Protein AF-A0A4Q5YYX2-F1 (afdb_monomer_lite)

Structure (mmCIF, N/CA/C/O backbone):
data_AF-A0A4Q5YYX2-F1
#
_entry.id   AF-A0A4Q5YYX2-F1
#
loop_
_atom_site.group_PDB
_atom_site.id
_atom_site.type_symbol
_atom_site.label_atom_id
_atom_site.label_alt_id
_atom_site.label_comp_id
_atom_site.label_asym_id
_atom_site.label_entity_id
_atom_site.label_seq_id
_atom_site.pdbx_PDB_ins_code
_atom_site.Cartn_x
_atom_site.Cartn_y
_atom_site.Cartn_z
_atom_site.occupancy
_atom_site.B_iso_or_equiv
_atom_site.auth_seq_id
_atom_site.auth_comp_id
_atom_site.auth_asym_id
_atom_site.auth_atom_id
_atom_site.pdbx_PDB_model_num
ATOM 1 N N . MET A 1 1 ? -15.942 2.540 17.331 1.00 40.97 1 MET A N 1
ATOM 2 C CA . MET A 1 1 ? -15.882 1.107 16.965 1.00 40.97 1 MET A CA 1
ATOM 3 C C . MET A 1 1 ? -14.488 0.823 16.432 1.00 40.97 1 MET A C 1
ATOM 5 O O . MET A 1 1 ? -14.071 1.526 15.524 1.00 40.97 1 MET A O 1
ATOM 9 N N . SER A 1 2 ? -13.745 -0.132 16.999 1.00 46.56 2 SER A N 1
ATOM 10 C CA . SER A 1 2 ? -12.426 -0.505 16.465 1.00 46.56 2 SER A CA 1
ATOM 11 C C . SER A 1 2 ? -12.612 -1.331 15.195 1.00 46.56 2 SER A C 1
ATOM 13 O O . SER A 1 2 ? -12.868 -2.531 15.274 1.00 46.56 2 SER A O 1
ATOM 15 N N . THR A 1 3 ? -12.502 -0.701 14.026 1.00 57.62 3 THR A N 1
ATOM 16 C CA . THR A 1 3 ? -12.385 -1.391 12.736 1.00 57.62 3 THR A CA 1
ATOM 17 C C . THR A 1 3 ? -11.080 -2.178 12.734 1.00 57.62 3 THR A C 1
ATOM 19 O O . THR A 1 3 ? -9.989 -1.663 12.492 1.00 57.62 3 THR A O 1
ATOM 22 N N . LYS A 1 4 ? -11.169 -3.455 13.102 1.00 67.19 4 LYS A N 1
ATOM 23 C CA . LYS A 1 4 ? -10.020 -4.353 13.094 1.00 67.19 4 LYS A CA 1
ATOM 24 C C . LYS A 1 4 ? -9.715 -4.678 11.632 1.00 67.19 4 LYS A C 1
ATOM 26 O O . LYS A 1 4 ? -10.470 -5.408 11.000 1.00 67.19 4 LYS A O 1
ATOM 31 N N . ASN A 1 5 ? -8.646 -4.099 11.085 1.00 77.00 5 ASN A N 1
ATOM 32 C CA . ASN A 1 5 ? -8.204 -4.438 9.734 1.00 77.00 5 ASN A CA 1
ATOM 33 C C . ASN A 1 5 ? -7.922 -5.938 9.630 1.00 77.00 5 ASN A C 1
ATOM 35 O O . ASN A 1 5 ? -7.270 -6.504 10.511 1.00 77.00 5 ASN A O 1
ATOM 39 N N . LEU A 1 6 ? -8.381 -6.551 8.538 1.00 81.12 6 LEU A N 1
ATOM 40 C CA . LEU A 1 6 ? -8.096 -7.952 8.223 1.00 81.12 6 LEU A CA 1
ATOM 41 C C . LEU A 1 6 ? -6.612 -8.165 7.898 1.00 81.12 6 LEU A C 1
ATOM 43 O O . LEU A 1 6 ? -6.056 -9.207 8.227 1.00 81.12 6 LEU A O 1
ATOM 47 N N . LEU A 1 7 ? -5.973 -7.164 7.290 1.00 87.69 7 LEU A N 1
ATOM 48 C CA . LEU A 1 7 ? -4.563 -7.177 6.916 1.00 87.69 7 LEU A CA 1
ATOM 49 C C . LEU A 1 7 ? -3.797 -6.072 7.644 1.00 87.69 7 LEU A C 1
ATOM 51 O O . LEU A 1 7 ? -4.340 -5.024 7.999 1.00 87.69 7 LEU A O 1
ATOM 55 N N . LYS A 1 8 ? -2.495 -6.265 7.829 1.00 90.56 8 LYS A N 1
ATOM 56 C CA . LYS A 1 8 ? -1.553 -5.187 8.136 1.00 90.56 8 LYS A CA 1
ATOM 57 C C . LYS A 1 8 ? -1.189 -4.458 6.847 1.00 90.56 8 LYS A C 1
ATOM 59 O O . LYS A 1 8 ? -1.258 -5.015 5.757 1.00 90.56 8 LYS A O 1
ATOM 64 N N . LEU A 1 9 ? -0.700 -3.224 6.970 1.00 90.31 9 LEU A N 1
ATOM 65 C CA . LEU A 1 9 ? -0.383 -2.404 5.798 1.00 90.31 9 LEU A CA 1
ATOM 66 C C . LEU A 1 9 ? 0.580 -3.091 4.808 1.00 90.31 9 LEU A C 1
ATOM 68 O O . LEU A 1 9 ? 0.353 -3.041 3.611 1.00 90.31 9 LEU A O 1
ATOM 72 N N . HIS A 1 10 ? 1.630 -3.764 5.286 1.00 89.00 10 HIS A N 1
ATOM 73 C CA . HIS A 1 10 ? 2.570 -4.471 4.404 1.00 89.00 10 HIS A CA 1
ATOM 74 C C . HIS A 1 10 ? 1.942 -5.693 3.717 1.00 89.00 10 HIS A C 1
ATOM 76 O O . HIS A 1 10 ? 2.273 -5.975 2.572 1.00 89.00 10 HIS A O 1
ATOM 82 N N . GLU A 1 11 ? 1.012 -6.388 4.375 1.00 90.88 11 GLU A N 1
ATOM 83 C CA . GLU A 1 11 ? 0.268 -7.499 3.771 1.00 90.88 11 GLU A CA 1
ATOM 84 C C . GLU A 1 11 ? -0.673 -6.969 2.682 1.00 90.88 11 GLU A C 1
ATOM 86 O O . GLU A 1 11 ? -0.702 -7.513 1.583 1.00 90.88 11 GLU A O 1
ATOM 91 N N . ALA A 1 12 ? -1.361 -5.851 2.934 1.00 93.44 12 ALA A N 1
ATOM 92 C CA . ALA A 1 12 ? -2.199 -5.187 1.935 1.00 93.44 12 ALA A CA 1
ATOM 93 C C . ALA A 1 12 ? -1.384 -4.719 0.712 1.00 93.44 12 ALA A C 1
ATOM 95 O O . ALA A 1 12 ? -1.793 -4.949 -0.424 1.00 93.44 12 ALA A O 1
ATOM 96 N N . ILE A 1 13 ? -0.195 -4.145 0.934 1.00 92.00 13 ILE A N 1
ATOM 97 C CA . ILE A 1 13 ? 0.746 -3.782 -0.140 1.00 92.00 13 ILE A CA 1
ATOM 98 C C . ILE A 1 13 ? 1.149 -5.024 -0.947 1.00 92.00 13 ILE A C 1
ATOM 100 O O . ILE A 1 13 ? 1.108 -5.001 -2.177 1.00 92.00 13 ILE A O 1
ATOM 104 N N . ALA A 1 14 ? 1.511 -6.122 -0.275 1.00 91.62 14 ALA A N 1
ATOM 105 C CA . ALA A 1 14 ? 1.896 -7.361 -0.943 1.00 91.62 14 ALA A CA 1
ATOM 106 C C . ALA A 1 14 ? 0.750 -7.944 -1.782 1.00 91.62 14 ALA A C 1
ATOM 108 O O . ALA A 1 14 ? 0.990 -8.363 -2.909 1.00 91.62 14 ALA A O 1
ATOM 109 N N . VAL A 1 15 ? -0.491 -7.915 -1.285 1.00 93.50 15 VAL A N 1
ATOM 110 C CA . VAL A 1 15 ? -1.682 -8.364 -2.027 1.00 93.50 15 VAL A CA 1
ATOM 111 C C . VAL A 1 15 ? -1.885 -7.555 -3.308 1.00 93.50 15 VAL A C 1
ATOM 113 O O . VAL A 1 15 ? -2.132 -8.147 -4.358 1.00 93.50 15 VAL A O 1
ATOM 116 N N . VAL A 1 16 ? -1.750 -6.225 -3.247 1.00 93.88 16 VAL A N 1
ATOM 117 C CA . VAL A 1 16 ? -1.858 -5.369 -4.441 1.00 93.88 16 VAL A CA 1
ATOM 118 C C . VAL A 1 16 ? -0.771 -5.710 -5.455 1.00 93.88 16 VAL A C 1
ATOM 120 O O . VAL A 1 16 ? -1.064 -5.946 -6.628 1.00 93.88 16 VAL A O 1
ATOM 123 N N . LEU A 1 17 ? 0.483 -5.812 -5.012 1.00 92.25 17 LEU A N 1
ATOM 124 C CA . LEU A 1 17 ? 1.586 -6.160 -5.904 1.00 92.25 17 LEU A CA 1
ATOM 125 C C . LEU A 1 17 ? 1.412 -7.568 -6.491 1.00 92.25 17 LEU A C 1
ATOM 127 O O . LEU A 1 17 ? 1.618 -7.747 -7.683 1.00 92.25 17 LEU A O 1
ATOM 131 N N . LEU A 1 18 ? 0.953 -8.557 -5.719 1.00 91.69 18 LEU A N 1
ATOM 132 C CA . LEU A 1 18 ? 0.671 -9.905 -6.228 1.00 91.69 18 LEU A CA 1
ATOM 133 C C . LEU A 1 18 ? -0.397 -9.922 -7.330 1.00 91.69 18 LEU A C 1
ATOM 135 O O . LEU A 1 18 ? -0.320 -10.770 -8.216 1.00 91.69 18 LEU A O 1
ATOM 139 N N . SER A 1 19 ? -1.353 -8.986 -7.316 1.00 91.56 19 SER A N 1
ATOM 140 C CA . SER A 1 19 ? -2.343 -8.847 -8.394 1.00 91.56 19 SER A CA 1
ATOM 141 C C . SER A 1 19 ? -1.818 -8.156 -9.660 1.00 91.56 19 SER A C 1
ATOM 143 O O . SER A 1 19 ? -2.485 -8.197 -10.693 1.00 91.56 19 SER A O 1
ATOM 145 N N . LYS A 1 20 ? -0.627 -7.544 -9.634 1.00 90.88 20 LYS A N 1
ATOM 146 C CA . LYS A 1 20 ? -0.024 -6.896 -10.810 1.00 90.88 20 LYS A CA 1
ATOM 147 C C . LYS A 1 20 ? 0.812 -7.891 -11.612 1.00 90.88 20 LYS A C 1
ATOM 149 O O . LYS A 1 20 ? 1.627 -8.620 -11.051 1.00 90.88 20 LYS A O 1
ATOM 154 N N . LYS A 1 21 ? 0.716 -7.831 -12.947 1.00 85.88 21 LYS A N 1
ATOM 155 C CA . LYS A 1 21 ? 1.461 -8.703 -13.883 1.00 85.88 21 LYS A CA 1
ATOM 156 C C . LYS A 1 21 ? 2.968 -8.763 -13.592 1.00 85.88 21 LYS A C 1
ATOM 158 O O . LYS A 1 21 ? 3.553 -9.839 -13.606 1.00 85.88 21 LYS A O 1
ATOM 163 N N . ASN A 1 22 ? 3.575 -7.619 -13.278 1.00 87.75 22 ASN A N 1
ATOM 164 C CA . ASN A 1 22 ? 5.013 -7.505 -13.002 1.00 87.75 22 ASN A CA 1
ATOM 165 C C . ASN A 1 22 ? 5.344 -7.458 -11.505 1.00 87.75 22 ASN A C 1
ATOM 167 O O . ASN A 1 22 ? 6.506 -7.307 -11.134 1.00 87.75 22 ASN A O 1
ATOM 171 N N . ARG A 1 23 ? 4.333 -7.571 -10.637 1.00 91.19 23 ARG A N 1
ATOM 172 C CA . ARG A 1 23 ? 4.450 -7.337 -9.194 1.00 91.19 23 ARG A CA 1
ATOM 173 C C . ARG A 1 23 ? 5.022 -5.970 -8.836 1.00 91.19 23 ARG A C 1
ATOM 175 O O . ARG A 1 23 ? 5.750 -5.831 -7.857 1.00 91.19 23 ARG A O 1
ATOM 182 N N . THR A 1 24 ? 4.685 -4.980 -9.656 1.00 91.56 24 THR A N 1
ATOM 183 C CA . THR A 1 24 ? 5.135 -3.593 -9.555 1.00 91.56 24 THR A CA 1
ATOM 184 C C . THR A 1 24 ? 3.948 -2.648 -9.604 1.00 91.56 24 THR A C 1
ATOM 186 O O . THR A 1 24 ? 3.046 -2.858 -10.417 1.00 91.56 24 THR A O 1
ATOM 189 N N . ALA A 1 25 ? 3.983 -1.599 -8.794 1.00 93.94 25 ALA A N 1
ATOM 190 C CA . ALA A 1 25 ? 3.041 -0.485 -8.846 1.00 93.94 25 ALA A CA 1
ATOM 191 C C . ALA A 1 25 ? 3.669 0.759 -8.203 1.00 93.94 25 ALA A C 1
ATOM 193 O O . ALA A 1 25 ? 4.631 0.642 -7.434 1.00 93.94 25 ALA A O 1
ATOM 194 N N . SER A 1 26 ? 3.144 1.940 -8.516 1.00 94.25 26 SER A N 1
ATOM 195 C CA . SER A 1 26 ? 3.533 3.167 -7.819 1.00 94.25 26 SER A CA 1
ATOM 196 C C . SER A 1 26 ? 2.937 3.229 -6.410 1.00 94.25 26 SER A C 1
ATOM 198 O O . SER A 1 26 ? 1.965 2.538 -6.092 1.00 94.25 26 SER A O 1
ATOM 200 N N . PHE A 1 27 ? 3.496 4.072 -5.541 1.00 93.56 27 PHE A N 1
ATOM 201 C CA . PHE A 1 27 ? 2.938 4.271 -4.199 1.00 93.56 27 PHE A CA 1
ATOM 202 C C . PHE A 1 27 ? 1.479 4.749 -4.224 1.00 93.56 27 PHE A C 1
ATOM 204 O O . PHE A 1 27 ? 0.680 4.299 -3.399 1.00 93.56 27 PHE A O 1
ATOM 211 N N . ASP A 1 28 ? 1.130 5.613 -5.176 1.00 94.56 28 ASP A N 1
ATOM 212 C CA . ASP A 1 28 ? -0.230 6.114 -5.377 1.00 94.56 28 ASP A CA 1
ATOM 213 C C . ASP A 1 28 ? -1.184 5.024 -5.863 1.00 94.56 28 ASP A C 1
ATOM 215 O O . ASP A 1 28 ? -2.281 4.885 -5.326 1.00 94.56 28 ASP A O 1
ATOM 219 N N . GLU A 1 29 ? -0.757 4.197 -6.821 1.00 94.94 29 GLU A N 1
ATOM 220 C CA . GLU A 1 29 ? -1.560 3.067 -7.298 1.00 94.94 29 GLU A CA 1
ATOM 221 C C . GLU A 1 29 ? -1.845 2.073 -6.172 1.00 94.94 29 GLU A C 1
ATOM 223 O O . GLU A 1 29 ? -2.973 1.602 -6.021 1.00 94.94 29 GLU A O 1
ATOM 228 N N . ILE A 1 30 ? -0.834 1.784 -5.350 1.00 94.94 30 ILE A N 1
ATOM 229 C CA . ILE A 1 30 ? -0.973 0.877 -4.211 1.00 94.94 30 ILE A CA 1
ATOM 230 C C . ILE A 1 30 ? -1.953 1.444 -3.189 1.00 94.94 30 ILE A C 1
ATOM 232 O O . ILE A 1 30 ? -2.841 0.726 -2.732 1.00 94.94 30 ILE A O 1
ATOM 236 N N . ALA A 1 31 ? -1.810 2.721 -2.831 1.00 95.31 31 ALA A N 1
ATOM 237 C CA . ALA A 1 31 ? -2.721 3.381 -1.905 1.00 95.31 31 ALA A CA 1
ATOM 238 C C . ALA A 1 31 ? -4.160 3.355 -2.434 1.00 95.31 31 ALA A C 1
ATOM 240 O O . ALA A 1 31 ? -5.068 2.928 -1.721 1.00 95.31 31 ALA A O 1
ATOM 241 N N . ASN A 1 32 ? -4.354 3.732 -3.699 1.00 95.81 32 ASN A N 1
ATOM 242 C CA . ASN A 1 32 ? -5.666 3.749 -4.328 1.00 95.81 32 ASN A CA 1
ATOM 243 C C . ASN A 1 32 ? -6.317 2.360 -4.312 1.00 95.81 32 ASN A C 1
ATOM 245 O O . ASN A 1 32 ? -7.451 2.226 -3.866 1.00 95.81 32 ASN A O 1
ATOM 249 N N . GLU A 1 33 ? -5.595 1.306 -4.697 1.00 95.44 33 GLU A N 1
ATOM 250 C CA . GLU A 1 33 ? -6.145 -0.052 -4.658 1.00 95.44 33 GLU A CA 1
ATOM 251 C C . GLU A 1 33 ? -6.457 -0.541 -3.245 1.00 95.44 33 GLU A C 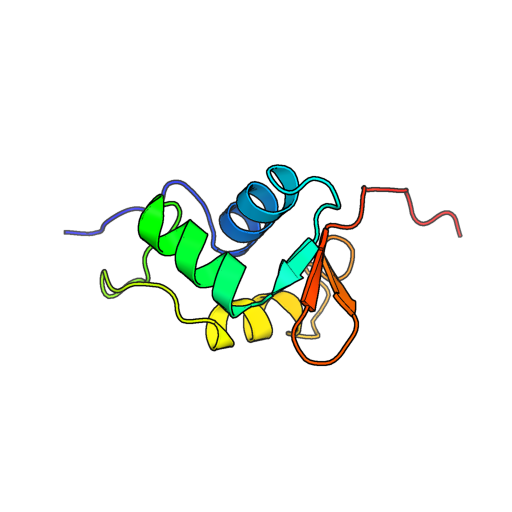1
ATOM 253 O O . GLU A 1 33 ? -7.489 -1.183 -3.042 1.00 95.44 33 GLU A O 1
ATOM 258 N N . ILE A 1 34 ? -5.605 -0.241 -2.260 1.00 94.19 34 ILE A N 1
ATOM 259 C CA . ILE A 1 34 ? -5.872 -0.591 -0.859 1.00 94.19 34 ILE A CA 1
ATOM 260 C C . ILE A 1 34 ? -7.168 0.069 -0.383 1.00 94.19 34 ILE A C 1
ATOM 262 O O . ILE A 1 34 ? -7.981 -0.598 0.261 1.00 94.19 34 ILE A O 1
ATOM 266 N N . ASN A 1 35 ? -7.372 1.342 -0.726 1.00 94.12 35 ASN A N 1
ATOM 267 C CA . ASN A 1 35 ? -8.544 2.120 -0.329 1.00 94.12 35 ASN A CA 1
ATOM 268 C C . ASN A 1 35 ? -9.809 1.658 -1.059 1.00 94.12 35 ASN A C 1
ATOM 270 O O . ASN A 1 35 ? -10.832 1.410 -0.419 1.00 94.12 35 ASN A O 1
ATOM 274 N N . GLN A 1 36 ? -9.727 1.455 -2.378 1.00 94.25 36 GLN A N 1
ATOM 275 C CA . GLN A 1 36 ? -10.831 0.965 -3.208 1.00 94.25 36 GLN A CA 1
ATOM 276 C C . GLN A 1 36 ? -11.296 -0.427 -2.778 1.00 94.25 36 GLN A C 1
ATOM 278 O O . GLN A 1 36 ? -12.493 -0.689 -2.686 1.00 94.25 36 GLN A O 1
ATOM 283 N N . ARG A 1 37 ? -10.351 -1.321 -2.473 1.00 92.50 37 ARG A N 1
ATOM 284 C CA . ARG A 1 37 ? -10.634 -2.695 -2.033 1.00 92.50 37 ARG A CA 1
ATOM 285 C C . ARG A 1 37 ? -10.838 -2.807 -0.520 1.00 92.50 37 ARG A C 1
ATOM 287 O O . ARG A 1 37 ? -11.053 -3.912 -0.029 1.00 92.50 37 ARG A O 1
ATOM 294 N N . LYS A 1 38 ? -10.726 -1.692 0.218 1.00 91.00 38 LYS A N 1
ATOM 295 C CA . LYS A 1 38 ? -10.790 -1.610 1.688 1.00 91.00 38 LYS A CA 1
ATOM 296 C C . LYS A 1 38 ? -9.935 -2.682 2.387 1.00 91.00 38 LYS A C 1
ATOM 298 O O . LYS A 1 38 ? -10.329 -3.250 3.402 1.00 91.00 38 LYS A O 1
ATOM 303 N N . LEU A 1 39 ? -8.741 -2.951 1.848 1.00 90.31 39 LEU A N 1
ATOM 304 C CA . LEU A 1 39 ? -7.816 -3.968 2.376 1.00 90.31 39 LEU A CA 1
ATOM 305 C C . LEU A 1 39 ? -7.191 -3.549 3.712 1.00 90.31 39 LEU A C 1
ATOM 307 O O . LEU A 1 39 ? -6.808 -4.393 4.521 1.00 90.31 39 LEU A O 1
ATOM 311 N N . TYR A 1 40 ? -7.059 -2.241 3.923 1.00 92.19 40 TYR A N 1
ATOM 312 C CA . TYR A 1 40 ? -6.523 -1.641 5.133 1.00 92.19 40 TYR A CA 1
ATOM 313 C C . TYR A 1 40 ? -7.066 -0.221 5.280 1.00 92.19 40 TYR A C 1
ATOM 315 O O . TYR A 1 40 ? -7.037 0.557 4.332 1.00 92.19 40 TYR A O 1
ATOM 323 N N . LEU A 1 41 ? -7.494 0.123 6.488 1.00 90.62 41 LEU A N 1
ATOM 324 C CA . LEU A 1 41 ? -7.825 1.475 6.913 1.00 90.62 41 LEU A CA 1
ATOM 325 C C . LEU A 1 41 ? -6.843 1.930 7.987 1.00 90.62 41 LEU A C 1
ATOM 327 O O . LEU A 1 41 ? -6.290 1.134 8.755 1.00 90.62 41 LEU A O 1
ATOM 331 N N . ARG A 1 42 ? -6.625 3.235 8.083 1.00 89.31 42 ARG A N 1
ATOM 332 C CA . ARG A 1 42 ? -5.875 3.800 9.203 1.00 89.31 42 ARG A CA 1
ATOM 333 C C . ARG A 1 42 ? -6.637 3.581 10.511 1.00 89.31 42 ARG A C 1
ATOM 335 O O . ARG A 1 42 ? -7.827 3.281 10.525 1.00 89.31 42 ARG A O 1
ATOM 342 N N . LYS A 1 43 ? -5.940 3.760 11.637 1.00 84.00 43 LYS A N 1
ATOM 343 C CA . LYS A 1 43 ? -6.554 3.682 12.976 1.00 84.00 43 LYS A CA 1
ATOM 344 C C . LYS A 1 43 ? -7.729 4.650 13.141 1.00 84.00 43 LYS A C 1
ATOM 346 O O . LYS A 1 43 ? -8.656 4.340 13.878 1.00 84.00 43 LYS A O 1
ATOM 351 N N . ASP A 1 44 ? -7.675 5.766 12.424 1.00 85.62 44 ASP A N 1
ATOM 352 C CA . ASP A 1 44 ? -8.684 6.824 12.436 1.00 85.62 44 ASP A CA 1
ATOM 353 C C . ASP A 1 44 ? -9.898 6.486 11.541 1.00 85.62 44 ASP A C 1
ATOM 355 O O . ASP A 1 44 ? -10.867 7.231 11.510 1.00 85.62 44 ASP A O 1
ATOM 359 N N . GLY A 1 45 ? -9.868 5.356 10.819 1.00 84.44 45 GLY A N 1
ATOM 360 C CA . GLY A 1 45 ? -10.897 4.950 9.854 1.00 84.44 45 GLY A CA 1
ATOM 361 C C . GLY A 1 45 ? -10.682 5.494 8.440 1.00 84.44 45 GLY A C 1
ATOM 362 O O . GLY A 1 45 ? -11.312 5.003 7.506 1.00 84.44 45 GLY A O 1
ATOM 363 N N . ASP A 1 46 ? -9.757 6.440 8.280 1.00 89.56 46 ASP A N 1
ATOM 364 C CA . ASP A 1 46 ? -9.433 7.057 6.998 1.00 89.56 46 ASP A CA 1
ATOM 365 C C . ASP A 1 46 ? -8.650 6.140 6.052 1.00 89.56 46 ASP A C 1
ATOM 367 O O . ASP A 1 46 ? -7.960 5.190 6.449 1.00 89.56 46 ASP A O 1
ATOM 371 N N . ASP A 1 47 ? -8.715 6.510 4.779 1.00 92.25 47 ASP A N 1
ATOM 372 C CA . ASP A 1 47 ? -7.947 5.929 3.690 1.00 92.25 47 ASP A CA 1
ATOM 373 C C . ASP A 1 47 ? -6.427 6.109 3.897 1.00 92.25 47 ASP A C 1
ATOM 375 O O . ASP A 1 47 ?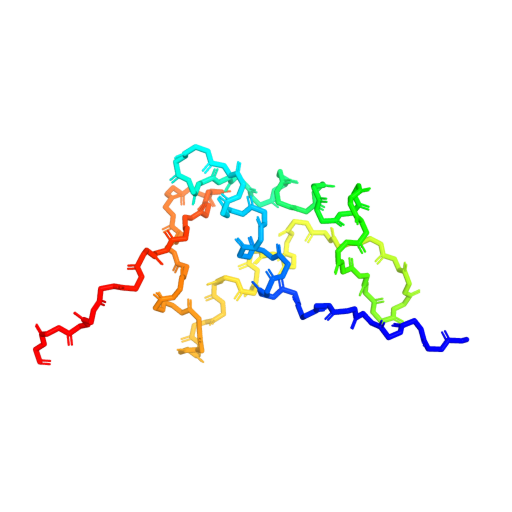 -5.939 7.068 4.512 1.00 92.25 47 ASP A O 1
ATOM 379 N N . VAL A 1 48 ? -5.644 5.155 3.389 1.00 92.00 48 VAL A N 1
ATOM 380 C CA . VAL A 1 48 ? -4.183 5.187 3.481 1.00 92.00 48 VAL A CA 1
ATOM 381 C C . VAL A 1 48 ? -3.589 6.098 2.395 1.00 92.00 48 VAL A C 1
ATOM 383 O O . VAL A 1 48 ? -3.897 5.916 1.217 1.00 92.00 48 VAL A O 1
ATOM 386 N N . PRO A 1 49 ? -2.716 7.063 2.742 1.00 94.62 49 PRO A N 1
ATOM 387 C CA . PRO A 1 49 ? -2.028 7.895 1.759 1.00 94.62 49 PRO A CA 1
ATOM 388 C C . PRO A 1 49 ? -0.775 7.210 1.189 1.00 94.62 49 PRO A C 1
ATOM 390 O O . PRO A 1 49 ? -0.094 6.444 1.879 1.00 94.62 49 PRO A O 1
ATOM 393 N N . ALA A 1 50 ? -0.395 7.575 -0.040 1.00 91.94 50 ALA A N 1
ATOM 394 C CA . ALA A 1 50 ? 0.790 7.060 -0.739 1.00 91.94 50 ALA A CA 1
ATOM 395 C C . ALA A 1 50 ? 2.096 7.232 0.060 1.00 91.94 50 ALA A C 1
ATOM 397 O O . ALA A 1 50 ? 2.914 6.315 0.144 1.00 91.94 50 ALA A O 1
ATOM 398 N N . TYR A 1 51 ? 2.268 8.368 0.747 1.00 90.25 51 TYR A N 1
ATOM 399 C CA . TYR A 1 51 ? 3.409 8.606 1.640 1.00 90.25 51 TYR A CA 1
ATOM 400 C C . TYR A 1 51 ? 3.558 7.517 2.715 1.00 90.25 51 TYR A C 1
ATOM 402 O O . TYR A 1 51 ? 4.676 7.114 3.035 1.00 90.25 51 TYR A O 1
ATOM 410 N N . GLN A 1 52 ? 2.449 6.993 3.243 1.00 90.69 52 GLN A N 1
ATOM 411 C CA . GLN A 1 52 ? 2.484 5.948 4.262 1.00 90.69 52 GLN A CA 1
ATOM 412 C C . GLN A 1 52 ? 2.895 4.590 3.671 1.00 90.69 52 GLN A C 1
ATOM 414 O O . GLN A 1 52 ? 3.568 3.814 4.356 1.00 90.69 52 GLN A O 1
ATOM 419 N N . ILE A 1 53 ? 2.558 4.325 2.401 1.00 90.56 53 ILE A N 1
ATOM 420 C CA . ILE A 1 53 ? 3.078 3.179 1.637 1.00 90.56 53 ILE A CA 1
ATOM 421 C C . ILE A 1 53 ? 4.591 3.313 1.502 1.00 90.56 53 ILE A C 1
ATOM 423 O O . ILE A 1 53 ? 5.327 2.424 1.932 1.00 90.56 53 ILE A O 1
ATOM 427 N N . ARG A 1 54 ? 5.044 4.473 1.015 1.00 88.94 54 ARG A N 1
ATOM 428 C CA . ARG A 1 54 ? 6.459 4.799 0.827 1.00 88.94 54 ARG A CA 1
ATOM 429 C C . ARG A 1 54 ? 7.255 4.658 2.120 1.00 88.94 54 ARG A C 1
ATOM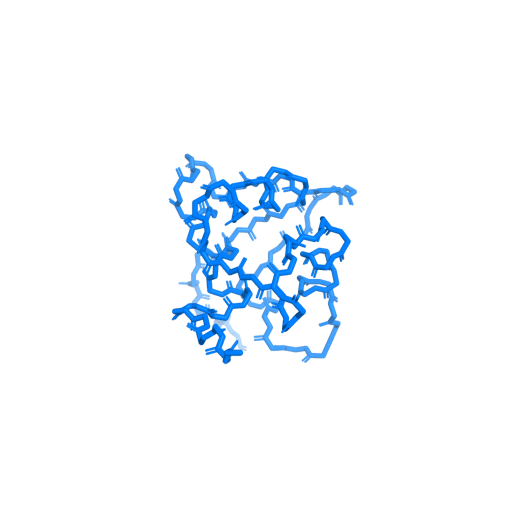 431 O O . ARG A 1 54 ? 8.308 4.031 2.122 1.00 88.94 54 ARG A O 1
ATOM 438 N N . GLN A 1 55 ? 6.762 5.190 3.238 1.00 87.25 55 GLN A N 1
ATOM 439 C CA . GLN A 1 55 ? 7.415 5.008 4.533 1.00 87.25 55 GLN A CA 1
ATOM 440 C C . GLN A 1 55 ? 7.479 3.541 4.939 1.00 87.25 55 GLN A C 1
ATOM 442 O O . GLN A 1 55 ? 8.508 3.096 5.434 1.00 87.25 55 GLN A O 1
ATOM 447 N N . ARG A 1 56 ? 6.403 2.770 4.736 1.00 85.19 56 ARG A N 1
ATOM 448 C CA . ARG A 1 56 ? 6.374 1.357 5.128 1.00 85.19 56 ARG A CA 1
ATOM 449 C C . ARG A 1 56 ? 7.361 0.515 4.323 1.00 85.19 56 ARG A C 1
ATOM 451 O O . ARG A 1 56 ? 7.945 -0.401 4.898 1.00 85.19 56 ARG A O 1
ATOM 458 N N . SER A 1 57 ? 7.543 0.831 3.043 1.00 80.56 57 SER A N 1
ATOM 459 C CA . SER A 1 57 ? 8.524 0.178 2.178 1.00 80.56 57 SER A CA 1
ATOM 460 C C . SER A 1 57 ? 9.954 0.671 2.398 1.00 80.56 57 SER A C 1
ATOM 462 O O . SER A 1 57 ? 10.878 -0.122 2.276 1.00 80.56 57 SER A O 1
ATOM 464 N N . LEU A 1 58 ? 10.148 1.958 2.716 1.00 77.19 58 LEU A N 1
ATOM 465 C CA . LEU A 1 58 ? 11.478 2.561 2.850 1.00 77.19 58 LEU A CA 1
ATOM 466 C C . LEU A 1 58 ? 12.066 2.491 4.254 1.00 77.19 58 LEU A C 1
ATOM 468 O O . LEU A 1 58 ? 13.285 2.540 4.354 1.00 77.19 58 LEU A O 1
ATOM 472 N N . LEU A 1 59 ? 11.257 2.433 5.321 1.00 68.56 59 LEU A N 1
ATOM 473 C CA . LEU A 1 59 ? 11.745 2.486 6.705 1.00 68.56 59 LEU A CA 1
ATOM 474 C C . LEU A 1 59 ? 12.831 1.420 6.920 1.00 68.56 59 LEU A C 1
ATOM 476 O O . LEU A 1 59 ? 12.559 0.226 7.048 1.00 68.56 59 LEU A O 1
ATOM 480 N N . SER A 1 6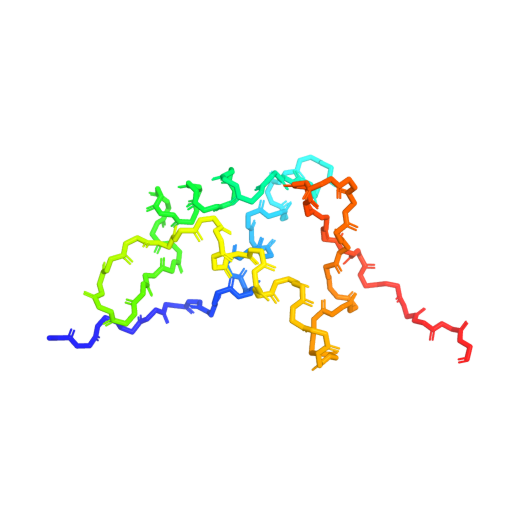0 ? 14.074 1.908 6.938 1.00 49.97 60 SER A N 1
ATOM 481 C CA . SER A 1 60 ? 15.343 1.190 6.788 1.00 49.97 60 SER A CA 1
ATOM 482 C C . SER A 1 60 ? 15.695 0.191 7.892 1.00 49.97 60 SER A C 1
ATOM 484 O O . SER A 1 60 ? 16.726 -0.463 7.799 1.00 49.97 60 SER A O 1
ATOM 486 N N . ASN A 1 61 ? 14.841 -0.020 8.897 1.00 52.34 61 ASN A N 1
ATOM 487 C CA . ASN A 1 61 ? 15.099 -0.974 9.984 1.00 52.34 61 ASN A CA 1
ATOM 488 C C . ASN A 1 61 ? 14.554 -2.381 9.675 1.00 52.34 61 ASN A C 1
ATOM 490 O O . ASN A 1 61 ? 13.755 -2.954 10.417 1.00 52.34 61 ASN A O 1
ATOM 494 N N . GLY A 1 62 ? 14.999 -2.933 8.543 1.00 52.56 62 GLY A N 1
ATOM 495 C CA . GLY A 1 62 ? 15.188 -4.373 8.319 1.00 52.56 62 GLY A CA 1
ATOM 496 C C . GLY A 1 62 ? 13.963 -5.270 8.110 1.00 52.56 62 GLY A C 1
ATOM 497 O O . GLY A 1 62 ? 14.117 -6.364 7.575 1.00 52.56 62 GLY A O 1
ATOM 498 N N . ARG A 1 63 ? 12.740 -4.863 8.472 1.00 64.12 63 ARG A N 1
ATOM 499 C CA . ARG A 1 63 ? 11.643 -5.850 8.537 1.00 64.12 63 ARG A CA 1
ATOM 500 C C . ARG A 1 63 ? 11.071 -6.295 7.191 1.00 64.12 63 ARG A C 1
ATOM 502 O O . ARG A 1 63 ? 10.585 -7.414 7.122 1.00 64.12 63 ARG A O 1
ATOM 509 N N . TYR A 1 64 ? 11.130 -5.465 6.145 1.00 72.06 64 TYR A N 1
ATOM 510 C CA . TYR A 1 64 ? 10.498 -5.780 4.851 1.00 72.06 64 TYR A CA 1
ATOM 511 C C . TYR A 1 64 ? 11.354 -5.463 3.615 1.00 72.06 64 TYR A C 1
ATOM 513 O O . TYR A 1 64 ? 10.857 -5.577 2.501 1.00 72.06 64 TYR A O 1
ATOM 521 N N . HIS A 1 65 ? 12.641 -5.132 3.775 1.00 73.25 65 HIS A N 1
ATOM 522 C CA . HIS A 1 65 ? 13.571 -4.944 2.640 1.00 73.25 65 HIS A CA 1
ATOM 523 C C . HIS A 1 65 ? 13.747 -6.214 1.799 1.00 73.25 65 HIS A C 1
ATOM 525 O O . HIS A 1 65 ? 13.984 -6.157 0.598 1.00 73.25 65 HIS A O 1
ATOM 531 N N . HIS A 1 66 ? 13.589 -7.381 2.425 1.00 78.88 66 HIS A N 1
ATOM 532 C CA . HIS A 1 66 ? 13.593 -8.662 1.724 1.00 78.88 66 HIS A CA 1
ATOM 533 C C . HIS A 1 66 ? 12.299 -8.912 0.932 1.00 78.88 66 HIS A C 1
ATOM 535 O O . HIS A 1 66 ? 12.307 -9.732 0.021 1.00 78.88 66 HIS A O 1
ATOM 541 N N . LEU A 1 67 ? 11.204 -8.211 1.256 1.00 82.00 67 LEU A N 1
ATOM 542 C CA . LEU A 1 67 ? 9.922 -8.327 0.555 1.00 82.00 67 LEU A CA 1
ATOM 543 C C . LEU A 1 67 ? 9.751 -7.259 -0.515 1.00 82.00 67 LEU A C 1
ATOM 545 O O . LEU A 1 67 ? 9.166 -7.542 -1.553 1.00 82.00 67 LEU A O 1
ATOM 549 N N . PHE A 1 68 ? 10.227 -6.041 -0.273 1.00 87.12 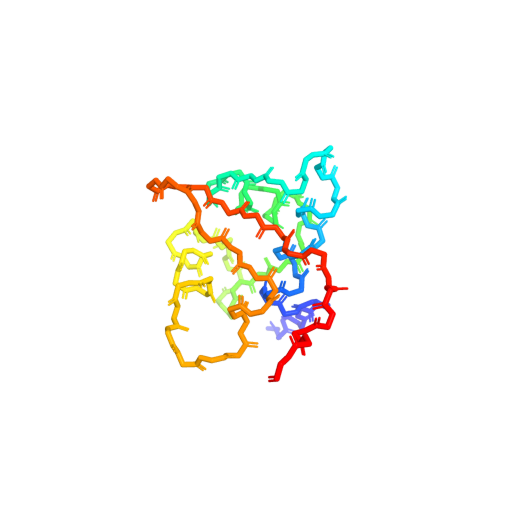68 PHE A N 1
ATOM 550 C CA . PHE A 1 68 ? 9.978 -4.915 -1.156 1.00 87.12 68 PHE A CA 1
ATOM 551 C C . PHE A 1 68 ? 11.269 -4.322 -1.696 1.00 87.12 68 PHE A C 1
ATOM 553 O O . PHE A 1 68 ? 12.204 -4.027 -0.959 1.00 87.12 68 PHE A O 1
ATOM 560 N N . GLU A 1 69 ? 11.285 -4.105 -3.001 1.00 86.94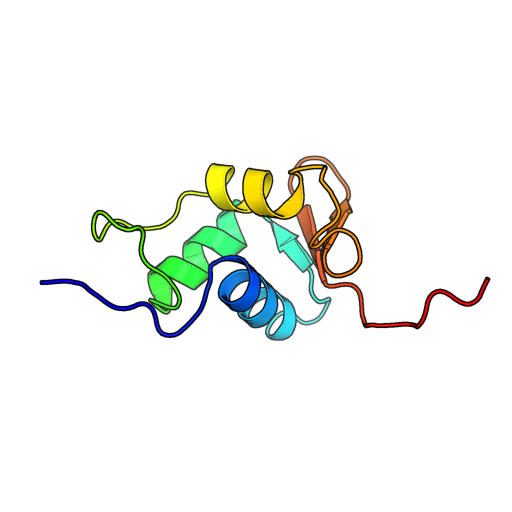 69 GLU A N 1
ATOM 561 C CA . GLU A 1 69 ? 12.329 -3.389 -3.711 1.00 86.94 69 GLU A CA 1
ATOM 562 C C . GLU A 1 69 ? 11.752 -2.065 -4.203 1.00 86.94 69 GLU A C 1
ATOM 564 O O . GLU A 1 69 ? 10.811 -2.044 -4.997 1.00 86.94 69 GLU A O 1
ATOM 569 N N . VAL A 1 70 ? 12.298 -0.955 -3.714 1.00 85.44 70 VAL A N 1
ATOM 570 C CA . VAL A 1 70 ? 11.994 0.365 -4.271 1.00 85.44 70 VAL A CA 1
ATOM 571 C C . VAL A 1 70 ? 12.910 0.574 -5.465 1.00 85.44 70 VAL A C 1
ATOM 573 O O . VAL A 1 70 ? 14.128 0.478 -5.326 1.00 85.44 70 VAL A O 1
ATOM 576 N N . PHE A 1 71 ? 12.332 0.847 -6.629 1.00 81.50 71 PHE A N 1
ATOM 577 C CA . PHE A 1 71 ? 13.091 1.136 -7.840 1.00 81.50 71 PHE A CA 1
ATOM 578 C C . PHE A 1 71 ? 12.529 2.394 -8.505 1.00 81.50 71 PHE A C 1
ATOM 580 O O . PHE A 1 71 ? 11.326 2.644 -8.496 1.00 81.50 71 PHE A O 1
ATOM 587 N N . GLY A 1 72 ? 13.411 3.234 -9.042 1.00 77.88 72 GLY A N 1
ATOM 588 C CA . GLY A 1 72 ? 13.031 4.592 -9.432 1.00 77.88 72 GLY A CA 1
ATOM 589 C C . GLY A 1 72 ? 12.635 5.465 -8.231 1.00 77.88 72 GLY A C 1
ATOM 590 O O . GLY A 1 72 ? 12.949 5.153 -7.083 1.00 77.88 72 GLY A O 1
ATOM 591 N N . LYS A 1 73 ? 11.971 6.594 -8.505 1.00 78.19 73 LYS A N 1
ATOM 592 C CA . LYS A 1 73 ? 11.589 7.571 -7.470 1.00 78.19 73 LYS A CA 1
ATOM 593 C C . LYS A 1 73 ? 10.322 7.161 -6.705 1.00 78.19 73 LYS A C 1
ATOM 595 O O . LYS A 1 73 ? 10.249 7.397 -5.500 1.00 78.19 73 LYS A O 1
ATOM 600 N N . ASP A 1 74 ? 9.386 6.492 -7.387 1.00 87.12 74 ASP A N 1
ATOM 601 C CA . ASP A 1 74 ? 8.007 6.316 -6.906 1.00 87.12 74 ASP A CA 1
ATOM 602 C C . ASP A 1 74 ? 7.429 4.897 -7.094 1.00 87.12 74 ASP A C 1
ATOM 604 O O . ASP A 1 74 ? 6.238 4.689 -6.851 1.00 87.12 74 ASP A O 1
ATOM 608 N N . PHE A 1 75 ? 8.238 3.912 -7.511 1.00 88.12 75 PHE A N 1
ATOM 609 C CA . PHE A 1 75 ? 7.768 2.544 -7.763 1.00 88.12 75 PHE A CA 1
ATOM 610 C C . PHE A 1 75 ? 8.237 1.541 -6.714 1.00 88.12 75 PHE A C 1
ATOM 612 O O . PHE A 1 75 ? 9.358 1.588 -6.200 1.00 88.12 75 PHE A O 1
ATOM 619 N N . LEU A 1 76 ? 7.351 0.585 -6.442 1.00 89.94 76 LEU A N 1
ATOM 620 C CA . LEU A 1 76 ? 7.575 -0.520 -5.530 1.00 89.94 76 LEU A CA 1
ATOM 621 C C . LEU A 1 76 ? 7.398 -1.847 -6.261 1.00 89.94 76 LEU A C 1
ATOM 623 O O . LEU A 1 76 ? 6.416 -2.042 -6.978 1.00 89.94 76 LEU A O 1
ATOM 627 N N . ARG A 1 77 ? 8.327 -2.776 -6.045 1.00 90.19 77 ARG A N 1
ATOM 628 C CA . ARG A 1 77 ? 8.268 -4.155 -6.528 1.00 90.19 77 ARG A CA 1
ATOM 629 C C . ARG A 1 77 ? 8.230 -5.130 -5.362 1.00 90.19 77 ARG A C 1
ATOM 631 O O . ARG A 1 77 ? 8.952 -4.958 -4.383 1.00 90.19 77 ARG A O 1
ATOM 638 N N . LEU A 1 78 ? 7.433 -6.187 -5.488 1.00 89.56 78 LEU A N 1
ATOM 639 C CA . LEU A 1 78 ? 7.488 -7.320 -4.570 1.00 89.56 78 LEU A CA 1
ATOM 640 C C . LEU A 1 78 ? 8.614 -8.264 -5.004 1.00 89.56 78 LEU A C 1
ATOM 642 O O . LEU A 1 78 ? 8.596 -8.795 -6.117 1.00 89.56 78 LEU A O 1
ATOM 646 N N . ARG A 1 79 ? 9.581 -8.491 -4.118 1.00 84.81 79 ARG A N 1
ATOM 647 C CA . ARG A 1 79 ? 10.613 -9.508 -4.292 1.00 84.81 79 ARG A CA 1
ATOM 648 C C . ARG A 1 79 ? 9.952 -10.877 -4.182 1.00 84.81 79 ARG A C 1
ATOM 650 O O . ARG A 1 79 ? 9.287 -11.187 -3.194 1.00 84.81 79 ARG A O 1
ATOM 657 N N . ASN A 1 80 ? 10.134 -11.714 -5.197 1.00 69.81 80 ASN A N 1
ATOM 658 C CA . ASN A 1 80 ? 9.861 -13.136 -5.035 1.00 69.81 80 ASN A CA 1
ATOM 659 C C . ASN A 1 80 ? 10.884 -13.638 -4.028 1.00 69.81 80 ASN A C 1
ATOM 661 O O . ASN A 1 80 ? 12.070 -13.434 -4.265 1.00 69.81 80 ASN A O 1
ATOM 665 N N . GLY A 1 81 ? 10.442 -14.242 -2.924 1.00 57.25 81 GLY A N 1
ATOM 666 C CA . GLY A 1 81 ? 11.333 -14.871 -1.956 1.00 57.25 81 GLY A CA 1
ATOM 667 C C . GLY A 1 81 ? 12.265 -15.851 -2.665 1.00 57.25 81 GLY A C 1
ATOM 668 O O . GLY A 1 81 ? 11.900 -16.987 -2.947 1.00 57.25 81 GLY A O 1
ATOM 669 N N . GLN A 1 82 ? 13.451 -15.376 -3.014 1.00 44.03 82 GLN A N 1
ATOM 670 C CA . GLN A 1 82 ? 14.613 -16.188 -3.290 1.00 44.03 82 GLN A CA 1
ATOM 671 C C . GLN A 1 82 ? 15.412 -16.144 -1.992 1.00 44.03 82 GLN A C 1
ATOM 673 O O . GLN A 1 82 ? 15.611 -15.049 -1.454 1.00 44.03 82 GLN A O 1
ATOM 678 N N . PRO A 1 83 ? 15.801 -17.300 -1.434 1.00 43.28 83 PRO A N 1
ATOM 679 C CA . PRO A 1 83 ? 16.668 -17.308 -0.272 1.00 43.28 83 PRO A CA 1
ATOM 680 C C . PRO A 1 83 ? 17.930 -16.530 -0.650 1.00 43.28 83 PRO A C 1
ATOM 682 O O . PRO A 1 83 ? 18.528 -16.789 -1.695 1.00 43.28 83 PRO A O 1
ATOM 685 N N . SER A 1 84 ? 18.311 -15.551 0.172 1.00 42.25 84 SER A N 1
ATOM 686 C CA . SER A 1 84 ? 19.683 -15.054 0.161 1.00 42.25 84 SER A CA 1
ATOM 687 C C . SER A 1 84 ? 20.580 -16.257 0.420 1.00 42.25 84 SER A C 1
ATOM 689 O O . SER A 1 84 ? 20.663 -16.726 1.550 1.00 42.25 84 SER A O 1
ATOM 691 N N . ASN A 1 85 ? 21.189 -16.791 -0.633 1.00 46.91 85 ASN A N 1
ATOM 692 C CA . ASN A 1 85 ? 22.293 -17.719 -0.510 1.00 46.91 85 ASN A CA 1
ATOM 693 C C . ASN A 1 85 ? 23.569 -16.877 -0.513 1.00 46.91 85 ASN A C 1
ATOM 695 O O . ASN A 1 85 ? 24.042 -16.501 -1.586 1.00 46.91 85 ASN A O 1
ATOM 699 N N . ASN A 1 86 ? 24.033 -16.502 0.680 1.00 39.50 86 ASN A N 1
ATOM 700 C CA . ASN A 1 86 ? 25.455 -16.370 1.002 1.00 39.50 86 ASN A CA 1
ATOM 701 C C . ASN A 1 86 ? 25.650 -16.265 2.515 1.00 39.50 86 ASN A C 1
ATOM 703 O O . ASN A 1 86 ? 25.117 -15.292 3.098 1.00 39.50 86 ASN A O 1
#

Secondary structure (DSSP, 8-state):
-----SS-HHHHHHHHHHHSTTSEEEHHHHHHHHHHTTS---TTSPPPPHHHHHHHHH--SSSSTTTEEEETTTEEEEPP------

pLDDT: mean 82.05, std 15.51, range [39.5, 95.81]

Radius of gyration: 12.98 Å; chains: 1; bounding box: 41×26×31 Å

Sequence (86 aa):
MSTKNLLKLHEAIAVVLLSKKNRTASFDEIANEINQRKLYLRKDGDDVPAYQIRQRSLLSNGRYHHLFEVFGKDFLRLRNGQPSNN

Foldseek 3Di:
DFPDQPDDLVVLLQVQLVPDPQSKDFLQSSQVVCQVVVNDAPRVRHGDHSVNVVCVQPVPPPDCVQQWDDDDDTMIHGDDDDPPDD